Protein AF-A0A3D2CUV8-F1 (afdb_monomer_lite)

pLDDT: mean 94.64, std 5.18, range [53.03, 98.56]

Secondary structure (DSSP, 8-state):
-EEEEPPTT--EEHHHHHHHHHHTTEEE-GGGSEEEESSTTS-SSEEEEEEESSTT----TTTTTT-EESEEEEE--SS-SS-HHHHHHHHHHHHHHHHHHTTPEEEETTS-B--HHHHHHHHHHHHHHHHHHHHHT--

Sequence (139 aa):
ILSVGMPAHQQMSGGTLLPSLLTLGMKYGEMNIFHRHQDNAGNGAVTFSLANMLNPGSFDLDTMETFVTPGVSLFMALPNASDPFTAFEQMLSAAKQLAAEFNGQLVDDKRNIMTKQTEQHYVSKIREFDRQYRLASIE

Radius of gyration: 15.36 Å; chains: 1; bounding box: 41×31×37 Å

Structure (mmCIF, N/CA/C/O backbone):
data_AF-A0A3D2CUV8-F1
#
_entry.id   AF-A0A3D2CUV8-F1
#
loop_
_atom_site.group_PDB
_atom_site.id
_atom_site.type_symbol
_atom_site.label_atom_id
_atom_site.label_alt_id
_atom_site.label_comp_id
_atom_site.label_asym_id
_atom_site.label_entity_id
_atom_site.label_seq_id
_atom_site.pdbx_PDB_ins_code
_atom_site.Cartn_x
_atom_site.Cartn_y
_atom_site.Cartn_z
_atom_site.occupancy
_atom_site.B_iso_or_equiv
_atom_site.auth_seq_id
_atom_site.auth_comp_id
_atom_site.auth_asym_id
_atom_site.auth_atom_id
_atom_site.pdbx_PDB_model_num
ATOM 1 N N . ILE A 1 1 ? -3.273 7.302 2.050 1.00 94.62 1 ILE A N 1
ATOM 2 C CA . ILE A 1 1 ? -2.709 6.459 0.972 1.00 94.62 1 ILE A CA 1
ATOM 3 C C . ILE A 1 1 ? -1.207 6.669 1.007 1.00 94.62 1 ILE A C 1
ATOM 5 O O . ILE A 1 1 ? -0.788 7.805 1.178 1.00 94.62 1 ILE A O 1
ATOM 9 N N . LEU A 1 2 ? -0.423 5.607 0.895 1.00 97.88 2 LEU A N 1
ATOM 10 C CA . LEU A 1 2 ? 1.030 5.650 0.751 1.00 97.88 2 LEU A CA 1
ATOM 11 C C . LEU A 1 2 ? 1.389 5.052 -0.608 1.00 97.88 2 LEU A C 1
ATOM 13 O O . LEU A 1 2 ? 0.654 4.207 -1.109 1.00 97.88 2 LEU A O 1
ATOM 17 N N . SER A 1 3 ? 2.491 5.467 -1.222 1.00 97.94 3 SER A N 1
ATOM 18 C CA . SER A 1 3 ? 2.972 4.840 -2.459 1.00 97.94 3 SER A CA 1
ATOM 19 C C . SER A 1 3 ? 4.465 4.574 -2.400 1.00 97.94 3 SER A C 1
ATOM 21 O O . SER A 1 3 ? 5.219 5.375 -1.854 1.00 97.94 3 SER A O 1
ATOM 23 N N . VAL A 1 4 ? 4.885 3.458 -2.985 1.00 98.31 4 VAL A N 1
ATOM 24 C CA . VAL A 1 4 ? 6.291 3.124 -3.210 1.00 98.31 4 VAL A CA 1
ATOM 25 C C . VAL A 1 4 ? 6.542 3.268 -4.702 1.00 98.31 4 VAL A C 1
ATOM 27 O O . VAL A 1 4 ? 6.096 2.433 -5.487 1.00 98.31 4 VAL A O 1
ATOM 30 N N . GLY A 1 5 ? 7.201 4.360 -5.084 1.00 97.06 5 GLY A N 1
ATOM 31 C CA . GLY A 1 5 ? 7.531 4.666 -6.473 1.00 97.06 5 GLY A CA 1
ATOM 32 C C . GLY A 1 5 ? 8.977 4.312 -6.798 1.00 97.06 5 GLY A C 1
ATOM 33 O O . GLY A 1 5 ? 9.877 4.549 -5.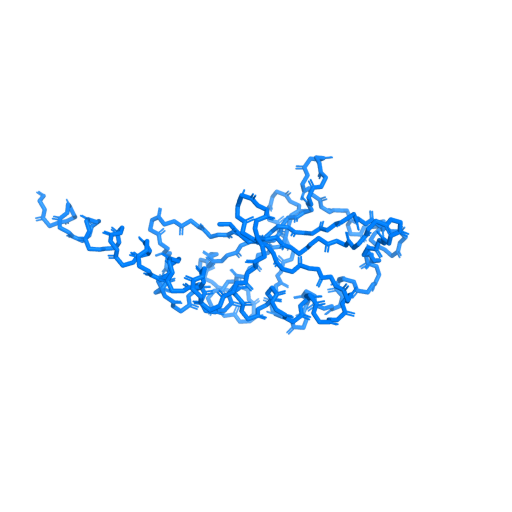994 1.00 97.06 5 GLY A O 1
ATOM 34 N N . MET A 1 6 ? 9.212 3.780 -7.989 1.00 97.12 6 MET A N 1
ATOM 35 C CA . MET A 1 6 ? 10.552 3.511 -8.495 1.00 97.12 6 MET A CA 1
ATOM 36 C C . MET A 1 6 ? 11.207 4.797 -9.020 1.00 97.12 6 MET A C 1
ATOM 38 O O . MET A 1 6 ? 10.511 5.667 -9.559 1.00 97.12 6 MET A O 1
ATOM 42 N N . PRO A 1 7 ? 12.540 4.937 -8.903 1.00 93.31 7 PRO A N 1
ATOM 43 C CA . PRO A 1 7 ? 13.278 5.998 -9.578 1.00 93.31 7 PRO A CA 1
ATOM 44 C C . PRO A 1 7 ? 13.044 5.996 -11.095 1.00 93.3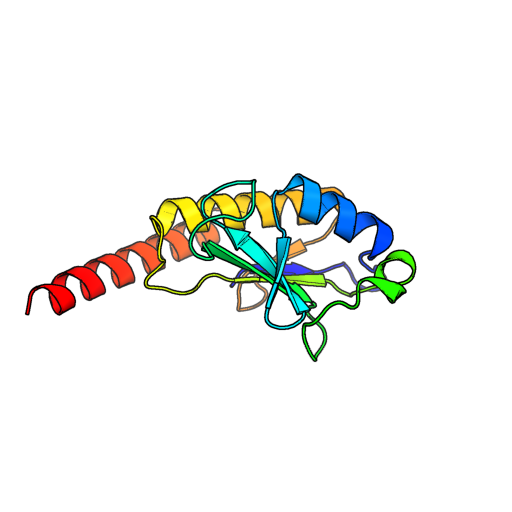1 7 PRO A C 1
ATOM 46 O O . PRO A 1 7 ? 12.674 4.981 -11.689 1.00 93.3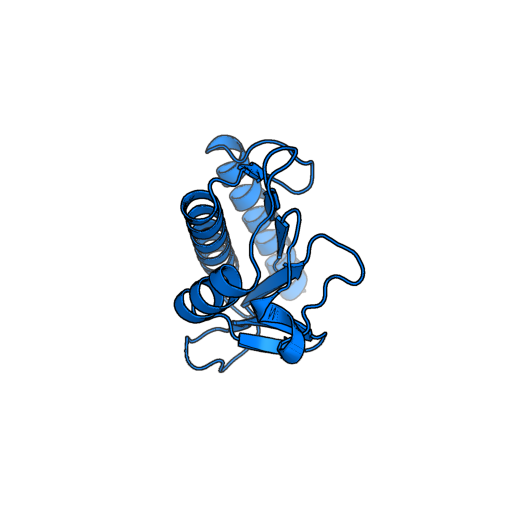1 7 PRO A O 1
ATOM 49 N N . ALA A 1 8 ? 13.315 7.131 -11.745 1.00 89.38 8 ALA A N 1
ATOM 50 C CA . ALA A 1 8 ? 13.234 7.225 -13.199 1.00 89.38 8 ALA A CA 1
ATOM 51 C C . ALA A 1 8 ? 14.086 6.131 -13.867 1.00 89.38 8 ALA A C 1
ATOM 53 O O . ALA A 1 8 ? 15.221 5.885 -13.462 1.00 89.38 8 ALA A O 1
ATOM 54 N N . HIS A 1 9 ? 13.528 5.495 -14.900 1.00 88.25 9 HIS A N 1
ATOM 55 C CA . HIS A 1 9 ? 14.146 4.387 -15.642 1.00 88.25 9 HIS A CA 1
ATOM 56 C C . HIS A 1 9 ? 14.358 3.086 -14.847 1.00 88.25 9 HIS A C 1
ATOM 58 O O . HIS A 1 9 ? 14.982 2.164 -15.367 1.00 88.25 9 HIS A O 1
ATOM 64 N N . GLN A 1 10 ? 13.817 2.977 -13.630 1.00 94.31 10 GLN A N 1
ATOM 65 C CA . GLN A 1 10 ? 13.740 1.720 -12.887 1.00 94.31 10 GLN A CA 1
ATOM 66 C C . GLN A 1 10 ? 12.298 1.225 -12.806 1.00 94.31 10 GLN A C 1
ATOM 68 O O . GLN A 1 10 ? 11.343 1.999 -12.899 1.00 94.31 10 GLN A O 1
ATOM 73 N N . GLN A 1 11 ? 12.145 -0.085 -12.642 1.00 95.81 11 GLN A N 1
ATOM 74 C CA . GLN A 1 11 ? 10.847 -0.734 -12.522 1.00 95.81 11 GLN A CA 1
ATOM 75 C C . GLN A 1 11 ? 10.889 -1.812 -11.444 1.00 95.81 11 GLN A C 1
ATOM 77 O O . GLN A 1 11 ? 11.911 -2.456 -11.215 1.00 95.81 11 GLN A O 1
ATOM 82 N N . MET A 1 12 ? 9.751 -1.992 -10.790 1.00 97.31 12 MET A N 1
ATOM 83 C CA . MET A 1 12 ? 9.506 -3.036 -9.812 1.00 97.31 12 MET A CA 1
ATOM 84 C C . MET A 1 12 ? 9.103 -4.301 -10.568 1.00 97.31 12 MET A C 1
ATOM 86 O O . MET A 1 12 ? 8.083 -4.301 -11.258 1.00 97.31 12 MET A O 1
ATOM 90 N N . SER A 1 13 ? 9.917 -5.354 -10.461 1.00 97.44 13 SER A N 1
ATOM 91 C CA . SER A 1 13 ? 9.625 -6.661 -11.058 1.00 97.44 13 SER A CA 1
ATOM 92 C C . SER A 1 13 ? 8.498 -7.354 -10.298 1.00 97.44 13 SER A C 1
ATOM 94 O O . SER A 1 13 ? 8.595 -7.543 -9.083 1.00 97.44 13 SER A O 1
ATOM 96 N N . GLY A 1 14 ? 7.453 -7.769 -11.011 1.00 96.75 14 GLY A N 1
ATOM 97 C CA . GLY A 1 14 ? 6.331 -8.535 -10.474 1.00 96.75 14 GLY A CA 1
ATOM 98 C C . GLY A 1 14 ? 6.764 -9.886 -9.900 1.00 96.75 14 GLY A C 1
ATOM 99 O O . GLY A 1 14 ? 6.295 -10.270 -8.828 1.00 96.75 14 GLY A O 1
ATOM 100 N N . GLY A 1 15 ? 7.731 -10.552 -10.541 1.00 96.31 15 GLY A N 1
ATOM 101 C CA . GLY A 1 15 ? 8.290 -11.822 -10.073 1.00 96.31 15 GLY A CA 1
ATOM 102 C C . GLY A 1 15 ? 8.998 -11.719 -8.718 1.00 96.31 15 GLY A C 1
ATOM 103 O O . GLY A 1 15 ? 8.996 -12.678 -7.952 1.00 96.31 15 GLY A O 1
ATOM 104 N N . THR A 1 16 ? 9.550 -10.548 -8.383 1.00 96.62 16 THR A N 1
ATOM 105 C CA . THR A 1 16 ? 10.087 -10.270 -7.040 1.00 96.62 16 THR A CA 1
ATOM 106 C C . THR A 1 16 ? 8.994 -9.758 -6.105 1.00 96.62 16 THR A C 1
ATOM 108 O O . THR A 1 16 ? 8.932 -10.184 -4.959 1.00 96.62 16 THR A O 1
ATOM 111 N N . LEU A 1 17 ? 8.095 -8.900 -6.599 1.00 97.75 17 LEU A N 1
ATOM 112 C CA . LEU A 1 17 ? 7.036 -8.274 -5.806 1.00 97.75 17 LEU A CA 1
ATOM 113 C C . LEU A 1 17 ? 6.081 -9.303 -5.201 1.00 97.75 17 LEU A C 1
ATOM 115 O O . LEU A 1 17 ? 5.748 -9.199 -4.025 1.00 97.75 17 LEU A O 1
ATOM 119 N N . LEU A 1 18 ? 5.643 -10.299 -5.975 1.00 97.25 18 LEU A N 1
ATOM 120 C CA . LEU A 1 18 ? 4.681 -11.294 -5.502 1.00 97.25 18 LEU A CA 1
ATOM 121 C C . LEU A 1 18 ? 5.176 -12.033 -4.237 1.00 97.25 18 LEU A C 1
ATOM 123 O O . LEU A 1 18 ? 4.459 -12.001 -3.233 1.00 97.25 18 LEU A O 1
ATOM 127 N N . PRO A 1 19 ? 6.383 -12.633 -4.209 1.00 96.75 19 PRO A N 1
ATOM 128 C CA . PRO A 1 19 ? 6.957 -13.197 -2.985 1.00 96.75 19 PRO A CA 1
ATOM 129 C C . PRO A 1 19 ? 7.028 -12.220 -1.802 1.00 96.75 19 PRO A C 1
ATOM 131 O O . PRO A 1 19 ? 6.713 -12.614 -0.672 1.00 96.75 19 PRO A O 1
ATOM 134 N N . SER A 1 20 ? 7.396 -10.954 -2.032 1.00 97.25 20 SER A N 1
ATOM 135 C CA . SER A 1 20 ? 7.456 -9.929 -0.979 1.00 97.25 20 SER A CA 1
ATOM 136 C C . SER A 1 20 ? 6.073 -9.681 -0.372 1.00 97.25 20 SER A C 1
ATOM 138 O O . SER A 1 20 ? 5.918 -9.674 0.850 1.00 97.25 20 SER A O 1
ATOM 140 N N . LEU A 1 21 ? 5.038 -9.558 -1.212 1.00 97.19 21 LEU A N 1
ATOM 141 C CA . LEU A 1 21 ? 3.651 -9.366 -0.773 1.00 97.19 21 LEU A CA 1
ATOM 142 C C . LEU A 1 21 ? 3.125 -10.562 0.027 1.00 97.19 21 LEU A C 1
ATOM 144 O O . LEU A 1 21 ? 2.472 -10.378 1.057 1.00 97.19 21 LEU A O 1
ATOM 148 N N . LEU A 1 22 ? 3.448 -11.785 -0.398 1.00 95.62 22 LEU A N 1
ATOM 149 C CA . LEU A 1 22 ? 3.077 -12.998 0.332 1.00 95.62 22 LEU A CA 1
ATOM 150 C C . LEU A 1 22 ? 3.787 -13.088 1.692 1.00 95.62 22 LEU A C 1
ATOM 152 O O . LEU A 1 22 ? 3.158 -13.451 2.687 1.00 95.62 22 LEU A O 1
ATOM 156 N N . THR A 1 23 ? 5.064 -12.700 1.758 1.00 95.25 23 THR A N 1
ATOM 157 C CA . THR A 1 23 ? 5.851 -12.649 3.007 1.00 95.25 23 THR A CA 1
ATOM 158 C C . THR A 1 23 ? 5.301 -11.607 3.982 1.00 95.25 23 THR A C 1
ATOM 160 O O . THR A 1 23 ? 5.265 -11.837 5.190 1.00 95.25 23 THR A O 1
ATOM 163 N N . LEU A 1 24 ? 4.787 -10.493 3.457 1.00 95.38 24 LEU A N 1
ATOM 164 C CA . LEU A 1 24 ? 4.066 -9.464 4.211 1.00 95.38 24 LEU A CA 1
ATOM 165 C C . LEU A 1 24 ? 2.664 -9.909 4.675 1.00 95.38 24 LEU A C 1
ATOM 167 O O . LEU A 1 24 ? 1.944 -9.138 5.312 1.00 95.38 24 LEU A O 1
ATOM 171 N N . GLY A 1 25 ? 2.254 -11.144 4.365 1.00 95.69 25 GLY A N 1
ATOM 172 C CA . GLY A 1 25 ? 0.954 -11.691 4.746 1.00 95.69 25 GLY A CA 1
ATOM 173 C C . GLY A 1 25 ? -0.213 -11.095 3.959 1.00 95.69 25 GLY A C 1
ATOM 174 O O . GLY A 1 25 ? -1.349 -11.138 4.441 1.00 95.69 25 GLY A O 1
ATOM 175 N N . MET A 1 26 ? 0.052 -10.517 2.782 1.00 97.38 26 MET A N 1
ATOM 176 C CA . MET A 1 26 ? -0.989 -10.040 1.878 1.00 97.38 26 MET A CA 1
ATOM 177 C C . MET A 1 26 ? -1.523 -11.185 1.014 1.00 97.38 26 MET A C 1
ATOM 179 O O . MET A 1 26 ? -0.793 -12.102 0.636 1.00 97.38 26 MET A O 1
ATOM 183 N N . LYS A 1 27 ? -2.814 -11.133 0.697 1.00 96.94 27 LYS A N 1
ATOM 184 C CA . LYS A 1 27 ? -3.531 -12.126 -0.102 1.00 96.94 27 LYS A CA 1
ATOM 185 C C . LYS A 1 27 ? -4.102 -11.467 -1.342 1.00 96.94 27 LYS A C 1
ATOM 187 O O . LYS A 1 27 ? -4.705 -10.404 -1.246 1.00 96.94 27 LYS A O 1
ATOM 192 N N . TYR A 1 28 ? -3.903 -12.094 -2.493 1.00 97.19 28 TYR A N 1
ATOM 193 C CA . TYR A 1 28 ? -4.586 -11.687 -3.713 1.00 97.19 28 TYR A CA 1
ATOM 194 C C . TYR A 1 28 ? -6.081 -11.997 -3.593 1.00 97.19 28 TYR A C 1
ATOM 196 O O . TYR A 1 28 ? -6.438 -13.065 -3.091 1.00 97.19 28 TYR A O 1
ATOM 204 N N . GLY A 1 29 ? -6.944 -11.082 -4.026 1.00 95.31 29 GLY A N 1
ATOM 205 C CA . GLY A 1 29 ? -8.382 -11.250 -3.858 1.00 95.31 29 GLY A CA 1
ATOM 206 C C . GLY A 1 29 ? -9.220 -10.291 -4.690 1.00 95.31 29 GLY A C 1
ATOM 207 O O . GLY A 1 29 ? -9.018 -10.146 -5.896 1.00 95.31 29 GLY A O 1
ATOM 208 N N . GLU A 1 30 ? -10.216 -9.695 -4.037 1.00 94.94 30 GLU A N 1
ATOM 209 C CA . GLU A 1 30 ? -11.214 -8.836 -4.669 1.00 94.94 30 GLU A CA 1
ATOM 210 C C . GLU A 1 30 ? -10.564 -7.724 -5.508 1.00 94.94 30 GLU A C 1
ATOM 212 O O . GLU A 1 30 ? -9.489 -7.221 -5.198 1.00 94.94 30 GLU A O 1
ATOM 217 N N . MET A 1 31 ? -11.206 -7.345 -6.616 1.00 96.06 31 MET A N 1
ATOM 218 C CA . MET A 1 31 ? -10.687 -6.344 -7.560 1.00 96.06 31 MET A CA 1
ATOM 219 C C . MET A 1 31 ? -9.320 -6.682 -8.181 1.00 96.06 31 MET A C 1
ATOM 221 O O . MET A 1 31 ? -8.704 -5.808 -8.792 1.00 96.06 31 MET A O 1
ATOM 225 N N . ASN A 1 32 ? -8.858 -7.934 -8.072 1.00 97.69 32 ASN A N 1
ATOM 226 C CA . ASN A 1 32 ? -7.574 -8.386 -8.604 1.00 97.69 32 ASN A CA 1
ATOM 227 C C . ASN A 1 32 ? -6.383 -7.617 -7.999 1.00 97.69 32 ASN A C 1
ATOM 229 O O . ASN A 1 32 ? -5.416 -7.293 -8.694 1.00 97.69 32 ASN A O 1
ATOM 233 N N . ILE A 1 33 ? -6.462 -7.289 -6.707 1.00 98.25 33 ILE A N 1
ATOM 234 C CA . ILE A 1 33 ? -5.398 -6.623 -5.944 1.00 98.25 33 ILE A CA 1
ATOM 235 C C . ILE A 1 33 ? -5.028 -7.426 -4.693 1.00 98.25 33 ILE A C 1
ATOM 237 O O . ILE A 1 33 ? -5.573 -8.501 -4.439 1.00 98.25 33 ILE A O 1
ATOM 241 N N . PHE A 1 34 ? -4.063 -6.926 -3.918 1.00 98.31 34 PHE A N 1
ATOM 242 C CA . PHE A 1 34 ? -3.615 -7.576 -2.691 1.00 98.31 34 PHE A CA 1
ATOM 243 C C . PHE A 1 34 ? -4.231 -6.923 -1.458 1.00 98.31 34 PHE A C 1
ATOM 245 O O . PHE A 1 34 ? -4.288 -5.700 -1.347 1.00 98.31 34 PHE A O 1
ATOM 252 N N . HIS A 1 35 ? -4.609 -7.738 -0.481 1.00 98.00 35 HIS A N 1
ATOM 253 C CA . HIS A 1 35 ? -5.234 -7.310 0.762 1.00 98.00 35 HIS A CA 1
ATOM 254 C C . HIS A 1 35 ? -4.503 -7.882 1.965 1.00 98.00 35 HIS A C 1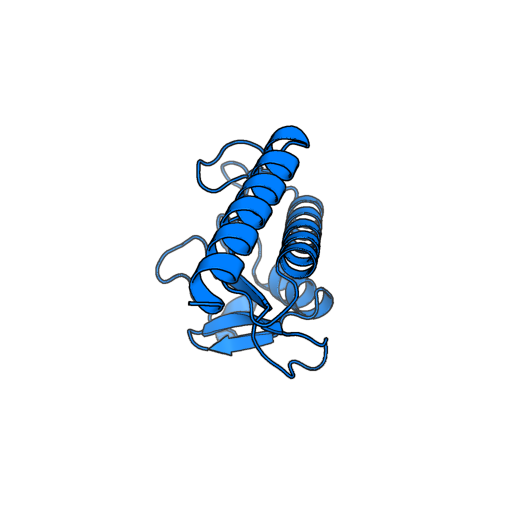
ATOM 256 O O . HIS A 1 35 ? -4.132 -9.055 2.001 1.00 98.00 35 HIS A O 1
ATOM 262 N N . ARG A 1 36 ? -4.330 -7.057 2.990 1.00 97.12 36 ARG A N 1
ATOM 263 C CA . ARG A 1 36 ? -3.991 -7.512 4.328 1.00 97.12 36 ARG A CA 1
ATOM 264 C C . ARG A 1 36 ? -5.288 -7.691 5.109 1.00 97.12 36 ARG A C 1
ATOM 266 O O . ARG A 1 36 ? -6.132 -6.799 5.115 1.00 97.12 36 ARG A O 1
ATOM 273 N N . HIS A 1 37 ? -5.430 -8.835 5.763 1.00 96.06 37 HIS A N 1
ATOM 274 C CA . HIS A 1 37 ? -6.548 -9.133 6.655 1.00 96.06 37 HIS A CA 1
ATOM 275 C C . HIS A 1 37 ? -6.097 -9.072 8.118 1.00 96.06 37 HIS A C 1
ATOM 277 O O . HIS A 1 37 ? -4.909 -8.899 8.405 1.00 96.06 37 HIS A O 1
ATOM 283 N N . GLN A 1 38 ? -7.046 -9.206 9.045 1.00 92.50 38 GLN A N 1
ATOM 284 C CA . GLN A 1 38 ? -6.787 -9.172 10.489 1.00 92.50 38 GLN A CA 1
ATOM 285 C C . GLN A 1 38 ? -5.773 -10.235 10.943 1.00 92.50 38 GLN A C 1
ATOM 287 O O . GLN A 1 38 ? -5.007 -9.983 11.872 1.00 92.50 38 GLN A O 1
ATOM 292 N N . ASP A 1 39 ? -5.720 -11.387 10.271 1.00 88.00 39 ASP A N 1
ATOM 293 C CA . ASP A 1 39 ? -4.687 -12.400 10.482 1.00 88.00 39 ASP A CA 1
ATOM 294 C C . ASP A 1 39 ? -3.878 -12.708 9.206 1.00 88.00 39 ASP A C 1
ATOM 296 O O . ASP A 1 39 ? -4.178 -12.237 8.107 1.00 88.00 39 ASP A O 1
ATOM 300 N N . ASN A 1 40 ? -2.798 -13.483 9.347 1.00 83.25 40 ASN A N 1
ATOM 301 C CA . ASN A 1 40 ? -1.929 -13.879 8.225 1.00 83.25 40 ASN A CA 1
ATOM 302 C C . ASN A 1 40 ? -2.532 -14.989 7.349 1.00 83.25 40 ASN A C 1
ATOM 304 O O . ASN A 1 40 ? -2.072 -15.211 6.225 1.00 83.25 40 ASN A O 1
ATOM 308 N N . ALA A 1 41 ? -3.532 -15.706 7.862 1.00 86.94 41 ALA A N 1
ATOM 309 C CA . ALA A 1 41 ? -4.231 -16.743 7.117 1.00 86.94 41 ALA A CA 1
ATOM 310 C C . ALA A 1 41 ? -5.196 -16.140 6.080 1.00 86.94 41 ALA A C 1
ATOM 312 O O . ALA A 1 41 ? -5.555 -16.827 5.129 1.00 86.94 41 ALA A O 1
ATOM 313 N N . GLY A 1 42 ? -5.511 -14.845 6.191 1.00 88.06 42 GLY A N 1
ATOM 314 C CA . GLY A 1 42 ? -6.444 -14.149 5.306 1.00 88.06 42 GLY A CA 1
ATOM 315 C C . GLY A 1 42 ? -7.862 -14.095 5.869 1.00 88.06 42 GLY A C 1
ATOM 316 O O . GLY A 1 42 ? -8.794 -13.824 5.120 1.00 88.06 42 GLY A O 1
ATOM 317 N N . ASN A 1 43 ? -8.045 -14.367 7.164 1.00 88.69 43 ASN A N 1
ATOM 318 C CA . ASN A 1 43 ? -9.356 -14.317 7.795 1.00 88.69 43 ASN A CA 1
ATOM 319 C C . ASN A 1 43 ? -9.639 -12.943 8.399 1.00 88.69 43 ASN A C 1
ATOM 321 O O . ASN A 1 43 ? -8.743 -12.188 8.791 1.00 88.69 43 ASN A O 1
ATOM 325 N N . GLY A 1 44 ? -10.932 -12.664 8.532 1.00 91.62 44 GLY A N 1
ATOM 326 C CA . GLY A 1 44 ? -11.425 -11.396 9.042 1.00 91.62 44 GLY A CA 1
ATOM 327 C C . GLY A 1 44 ? -11.454 -10.313 7.970 1.00 91.62 44 GLY A C 1
ATOM 328 O O . GLY A 1 44 ? -11.178 -10.542 6.790 1.00 91.62 44 GLY A O 1
ATOM 329 N N . ALA A 1 45 ? -11.834 -9.115 8.392 1.00 94.31 45 ALA A N 1
ATOM 330 C CA . ALA A 1 45 ? -11.984 -7.984 7.491 1.00 94.31 45 ALA A CA 1
ATOM 331 C C . ALA A 1 45 ? -10.632 -7.491 6.945 1.00 94.31 45 ALA A C 1
ATOM 333 O O . ALA A 1 45 ? -9.584 -7.654 7.577 1.00 94.31 45 ALA A O 1
ATOM 334 N N . VAL A 1 46 ? -10.675 -6.851 5.776 1.00 96.12 46 VAL A N 1
ATOM 335 C CA . VAL A 1 46 ? -9.510 -6.193 5.173 1.00 96.12 46 VAL A CA 1
ATOM 336 C C . VAL A 1 46 ? -9.088 -5.004 6.040 1.00 96.12 46 VAL A C 1
ATOM 338 O O . VAL A 1 46 ? -9.899 -4.132 6.354 1.00 96.12 46 VAL A O 1
ATOM 341 N N . THR A 1 47 ? -7.810 -4.956 6.410 1.00 96.50 47 THR A N 1
ATOM 342 C CA . THR A 1 47 ? -7.213 -3.857 7.178 1.00 96.50 47 THR A CA 1
ATOM 343 C C . THR A 1 47 ? -6.631 -2.797 6.245 1.00 96.50 47 THR A C 1
ATOM 345 O O . THR A 1 47 ? -6.936 -1.613 6.385 1.00 96.50 47 THR A O 1
ATOM 348 N N . PHE A 1 48 ? -5.859 -3.206 5.240 1.00 97.88 48 PHE A N 1
ATOM 349 C CA . PHE A 1 48 ? -5.377 -2.348 4.157 1.00 97.88 48 PHE A CA 1
ATOM 350 C C . PHE A 1 48 ? -5.192 -3.153 2.869 1.00 97.88 48 PHE A C 1
ATOM 352 O O . PHE A 1 48 ? -5.137 -4.380 2.885 1.00 97.88 48 PHE A O 1
ATOM 359 N N . SER A 1 49 ? -5.098 -2.460 1.742 1.00 98.44 49 SER A N 1
ATOM 360 C CA . SER A 1 49 ? -4.924 -3.049 0.414 1.00 98.44 49 SER A CA 1
ATOM 361 C C . SER A 1 49 ? -3.728 -2.435 -0.304 1.00 98.44 49 SER A C 1
ATOM 363 O O . SER A 1 49 ? -3.291 -1.333 0.031 1.00 98.44 49 SER A O 1
ATOM 365 N N . LEU A 1 50 ? -3.206 -3.158 -1.289 1.00 98.56 50 LEU A N 1
ATOM 366 C CA . LEU A 1 50 ? -2.137 -2.739 -2.180 1.00 98.56 50 LEU A CA 1
ATOM 367 C C . LEU A 1 50 ? -2.567 -2.970 -3.624 1.00 98.56 50 LEU A C 1
ATOM 369 O O . LEU A 1 50 ? -2.915 -4.086 -4.005 1.00 98.56 50 LEU A O 1
ATOM 373 N N . ALA A 1 51 ? -2.485 -1.909 -4.417 1.00 98.38 51 ALA A N 1
ATOM 374 C CA . ALA A 1 51 ? -2.792 -1.898 -5.839 1.00 98.38 51 ALA A CA 1
ATOM 375 C C . ALA A 1 51 ? -1.573 -1.453 -6.655 1.00 98.38 51 ALA A C 1
ATOM 377 O O . ALA A 1 51 ? -0.661 -0.787 -6.153 1.00 98.38 51 ALA A O 1
ATOM 378 N N . ASN A 1 52 ? -1.576 -1.801 -7.935 1.00 97.62 52 ASN A N 1
ATOM 379 C CA . ASN A 1 52 ? -0.642 -1.263 -8.911 1.00 97.62 52 ASN A CA 1
ATOM 380 C C . ASN A 1 52 ? -0.878 0.252 -9.080 1.00 97.62 52 ASN A C 1
ATOM 382 O O . ASN A 1 52 ? -2.019 0.709 -9.086 1.00 97.62 52 ASN A O 1
ATOM 386 N N . MET A 1 53 ? 0.185 1.046 -9.240 1.00 94.88 53 MET A N 1
ATOM 387 C CA . MET A 1 53 ? 0.048 2.483 -9.526 1.00 94.88 53 MET A CA 1
ATOM 388 C C . MET A 1 53 ? -0.480 2.775 -10.937 1.00 94.88 53 MET A C 1
ATOM 390 O O . MET A 1 53 ? -0.982 3.872 -11.187 1.00 94.88 53 MET A O 1
ATOM 394 N N . LEU A 1 54 ? -0.330 1.836 -11.875 1.00 93.19 54 LEU A N 1
ATOM 395 C CA . LEU A 1 54 ? -0.867 1.976 -13.227 1.00 93.19 54 LEU A CA 1
ATOM 396 C C . LEU A 1 54 ? -2.333 1.559 -13.275 1.00 93.19 54 LEU A C 1
ATOM 398 O O . LEU A 1 54 ? -2.698 0.516 -12.740 1.00 93.19 54 LEU A O 1
ATOM 402 N N . ASN A 1 55 ? -3.150 2.328 -13.996 1.00 88.69 55 ASN A N 1
ATOM 403 C CA . ASN A 1 55 ? -4.527 1.943 -14.294 1.00 88.69 55 ASN A CA 1
ATOM 404 C C . ASN A 1 55 ? -4.543 0.621 -15.089 1.00 88.69 55 ASN A C 1
ATOM 406 O O . ASN A 1 55 ? -3.762 0.489 -16.033 1.00 88.69 55 ASN A O 1
ATOM 410 N N . PRO A 1 56 ? -5.418 -0.341 -14.745 1.00 92.50 56 PRO A N 1
ATOM 411 C CA . PRO A 1 56 ? -6.585 -0.205 -13.860 1.00 92.50 56 PRO A CA 1
ATOM 412 C C . PRO A 1 56 ? -6.323 -0.432 -12.355 1.00 92.50 56 PRO A C 1
ATOM 414 O O . PRO A 1 56 ? -7.267 -0.434 -11.574 1.00 92.50 56 PRO A O 1
ATOM 417 N N . GLY A 1 57 ? -5.074 -0.622 -11.928 1.00 95.00 57 GLY A N 1
ATOM 418 C CA . GLY A 1 57 ? -4.691 -0.845 -10.528 1.00 95.00 57 GLY A CA 1
ATOM 419 C C . GLY A 1 57 ? -4.616 -2.318 -10.118 1.00 95.00 57 GLY A C 1
ATOM 420 O O . GLY A 1 57 ? -4.106 -2.627 -9.043 1.00 95.00 57 GLY A O 1
ATOM 421 N N . SER A 1 58 ? -5.065 -3.227 -10.983 1.00 97.00 58 SER A N 1
ATOM 422 C CA . SER A 1 58 ? -5.028 -4.672 -10.764 1.00 97.00 58 SER A CA 1
ATOM 423 C C . SER A 1 58 ? -3.675 -5.302 -11.098 1.00 97.00 58 SER A C 1
ATOM 425 O O . SER A 1 58 ? -2.858 -4.734 -11.830 1.00 97.00 58 SER A O 1
ATOM 427 N N . PHE A 1 59 ? -3.497 -6.527 -10.614 1.00 97.00 59 PHE A N 1
ATOM 428 C CA . PHE A 1 59 ? -2.459 -7.461 -11.029 1.00 97.00 59 PHE A CA 1
ATOM 429 C C . PHE A 1 59 ? -3.096 -8.681 -11.689 1.00 97.00 59 PHE A C 1
ATOM 431 O O . PHE A 1 59 ? -4.191 -9.107 -11.315 1.00 97.00 59 PHE A O 1
ATOM 438 N N . ASP A 1 60 ? -2.379 -9.255 -12.641 1.00 95.88 60 ASP A N 1
ATOM 439 C CA . ASP A 1 60 ? -2.693 -10.542 -13.242 1.00 95.88 60 ASP A CA 1
ATOM 440 C C . ASP A 1 60 ? -1.629 -11.545 -12.781 1.00 95.88 60 ASP A C 1
ATOM 442 O O . ASP A 1 60 ? -0.437 -11.354 -13.032 1.00 95.88 60 ASP A O 1
ATOM 446 N N . LEU A 1 61 ? -2.053 -12.571 -12.036 1.00 94.56 61 LEU A N 1
ATOM 447 C CA . LEU A 1 61 ? -1.135 -13.549 -11.451 1.00 94.56 61 LEU A CA 1
ATOM 448 C C . LEU A 1 61 ? -0.477 -14.429 -12.515 1.00 94.56 61 LEU A C 1
ATOM 450 O O . LEU A 1 61 ? 0.668 -14.835 -12.319 1.00 94.56 61 LEU A O 1
ATOM 454 N N . ASP A 1 62 ? -1.153 -14.661 -13.641 1.00 95.50 62 ASP A N 1
ATOM 455 C CA . ASP A 1 62 ? -0.637 -15.496 -14.728 1.00 95.50 62 ASP A CA 1
ATOM 456 C C . ASP A 1 62 ? 0.533 -14.817 -15.450 1.00 95.50 62 ASP A C 1
ATOM 458 O O . ASP A 1 62 ? 1.426 -15.482 -15.974 1.00 95.50 62 ASP A O 1
ATOM 462 N N . THR A 1 63 ? 0.568 -13.481 -15.447 1.00 95.19 63 THR A N 1
ATOM 463 C CA . THR A 1 63 ? 1.616 -12.687 -16.106 1.00 95.19 63 THR A CA 1
ATOM 464 C C . THR A 1 63 ? 2.586 -12.015 -15.128 1.00 95.19 63 THR A C 1
ATOM 466 O O . THR A 1 63 ? 3.531 -11.342 -15.553 1.00 95.19 63 THR A O 1
ATOM 469 N N . MET A 1 64 ? 2.419 -12.255 -13.821 1.00 95.12 64 MET A N 1
ATOM 470 C CA . MET A 1 64 ? 3.159 -11.591 -12.742 1.00 95.12 64 MET A CA 1
ATOM 471 C C . MET A 1 64 ? 4.679 -11.771 -12.832 1.00 95.12 64 MET A C 1
ATOM 473 O O . MET A 1 64 ? 5.418 -10.844 -12.514 1.00 95.12 64 MET A O 1
ATOM 477 N N . GLU A 1 65 ? 5.167 -12.924 -13.297 1.00 93.81 65 GLU A N 1
ATOM 478 C CA . GLU A 1 65 ? 6.609 -13.199 -13.410 1.00 93.81 65 GLU A CA 1
ATOM 479 C C . GLU A 1 65 ? 7.321 -12.219 -14.357 1.00 93.81 65 GLU A C 1
ATOM 481 O O . GLU A 1 65 ? 8.425 -11.758 -14.070 1.00 93.81 65 GLU A O 1
ATOM 486 N N . THR A 1 66 ? 6.659 -11.851 -15.456 1.00 94.94 66 THR A N 1
ATOM 487 C CA . THR A 1 66 ? 7.183 -10.914 -16.467 1.00 94.94 66 THR A CA 1
ATOM 488 C C . THR A 1 66 ? 6.672 -9.484 -16.296 1.00 94.94 66 THR A C 1
ATOM 490 O O . THR A 1 66 ? 7.107 -8.575 -17.005 1.00 94.94 66 THR A O 1
ATOM 493 N N . PHE A 1 67 ? 5.736 -9.276 -15.370 1.00 96.31 67 PHE A N 1
ATOM 494 C CA . PHE A 1 67 ? 5.129 -7.983 -15.104 1.00 96.31 67 PHE A CA 1
ATOM 495 C C . PHE A 1 67 ? 6.148 -7.002 -14.519 1.00 96.31 67 PHE A C 1
ATOM 497 O O . PHE A 1 67 ? 7.012 -7.362 -13.720 1.00 96.31 67 PHE A O 1
ATOM 504 N N . VAL A 1 68 ? 6.007 -5.729 -14.876 1.00 96.88 68 VAL A N 1
ATOM 505 C CA . VAL A 1 68 ? 6.811 -4.631 -14.340 1.00 96.88 68 VAL A CA 1
ATOM 506 C C . VAL A 1 68 ? 5.924 -3.425 -14.064 1.00 96.88 68 VAL A C 1
ATOM 508 O O . VAL A 1 68 ? 5.002 -3.130 -14.825 1.00 96.88 68 VAL A O 1
ATOM 511 N N . THR A 1 69 ? 6.208 -2.693 -12.987 1.00 97.06 69 THR A N 1
ATOM 512 C CA . THR A 1 69 ? 5.465 -1.474 -12.636 1.00 97.06 69 THR A CA 1
ATOM 513 C C . THR A 1 69 ? 6.380 -0.340 -12.172 1.00 97.06 69 THR A C 1
ATOM 515 O O . THR A 1 69 ? 7.410 -0.599 -11.548 1.00 97.06 69 THR A O 1
ATOM 518 N N . PRO A 1 70 ? 6.036 0.937 -12.437 1.00 96.75 70 PRO A N 1
ATOM 519 C CA . PRO A 1 70 ? 6.703 2.074 -11.807 1.00 96.75 70 PRO A CA 1
ATOM 520 C C . PRO A 1 70 ? 6.456 2.165 -10.295 1.00 96.75 70 PRO A C 1
ATOM 522 O O . PRO A 1 70 ? 7.098 2.984 -9.643 1.00 96.75 70 PRO A O 1
ATOM 525 N N . GLY A 1 71 ? 5.540 1.376 -9.723 1.00 97.31 71 GLY A N 1
ATOM 526 C CA . GLY A 1 71 ? 5.345 1.322 -8.280 1.00 97.31 71 GLY A CA 1
ATOM 527 C C . GLY A 1 71 ? 3.983 0.792 -7.846 1.00 97.31 71 GLY A C 1
ATOM 528 O O . GLY A 1 71 ? 3.143 0.389 -8.653 1.00 97.31 71 GLY A O 1
ATOM 529 N N . VAL A 1 72 ? 3.757 0.823 -6.537 1.00 98.31 72 VAL A N 1
ATOM 530 C CA . VAL A 1 72 ? 2.534 0.324 -5.896 1.00 98.31 72 VAL A CA 1
ATOM 531 C C . VAL A 1 72 ? 1.974 1.338 -4.906 1.00 98.31 72 VAL A C 1
ATOM 533 O O . VAL A 1 72 ? 2.715 2.119 -4.305 1.00 98.31 72 VAL A O 1
ATOM 536 N N . SER A 1 73 ? 0.658 1.313 -4.717 1.00 98.31 73 SER A N 1
ATOM 537 C CA . SER A 1 73 ? -0.052 2.162 -3.761 1.00 98.31 73 SER A CA 1
ATOM 538 C C . SER A 1 73 ? -0.698 1.317 -2.674 1.00 98.31 73 SER A C 1
ATOM 540 O O . SER A 1 73 ? -1.449 0.391 -2.968 1.00 98.31 73 SER A O 1
ATOM 542 N N . LEU A 1 74 ? -0.436 1.672 -1.416 1.00 98.56 74 LEU A N 1
ATOM 543 C CA . LEU A 1 74 ? -1.037 1.080 -0.229 1.00 98.56 74 LEU A CA 1
ATOM 544 C C . LEU A 1 74 ? -2.091 2.023 0.350 1.00 98.56 74 LEU A C 1
ATOM 546 O O . LEU A 1 74 ? -1.862 3.227 0.515 1.00 98.56 74 LEU A O 1
ATOM 550 N N . PHE A 1 75 ? -3.257 1.489 0.686 1.00 97.56 75 PHE A N 1
ATOM 551 C CA . PHE A 1 75 ? -4.356 2.285 1.215 1.00 97.56 75 PHE A CA 1
ATOM 552 C C . PHE A 1 75 ? -5.222 1.499 2.192 1.00 97.56 75 PHE A C 1
ATOM 554 O O . PHE A 1 75 ? -5.388 0.290 2.087 1.00 97.56 75 PHE A O 1
ATOM 561 N N . MET A 1 76 ? -5.810 2.221 3.138 1.00 96.38 76 MET A N 1
ATOM 562 C CA . MET A 1 76 ? -6.779 1.709 4.100 1.00 96.38 76 MET A CA 1
ATOM 563 C C . MET A 1 76 ? -7.983 2.647 4.129 1.00 96.38 76 MET A C 1
ATOM 565 O O . MET A 1 76 ? -7.828 3.856 3.924 1.00 96.38 76 MET A O 1
ATOM 569 N N . ALA A 1 77 ? -9.162 2.096 4.395 1.00 93.06 77 ALA A N 1
ATOM 570 C CA . ALA A 1 77 ? -10.369 2.873 4.635 1.00 93.06 77 ALA A CA 1
ATOM 571 C C . ALA A 1 77 ? -10.538 3.160 6.134 1.00 93.06 77 ALA A C 1
ATOM 573 O O . ALA A 1 77 ? -10.078 2.390 6.985 1.00 93.06 77 ALA A O 1
ATOM 574 N N . LEU A 1 78 ? -11.202 4.278 6.431 1.00 92.75 78 LEU A N 1
ATOM 575 C CA . LEU A 1 78 ? -11.701 4.628 7.755 1.00 92.75 78 LEU A CA 1
ATOM 576 C C . LEU A 1 78 ? -13.238 4.786 7.675 1.00 92.75 78 LEU A C 1
ATOM 578 O O . LEU A 1 78 ? -13.705 5.384 6.703 1.00 92.75 78 LEU A O 1
ATOM 582 N N . PRO A 1 79 ? -14.020 4.279 8.650 1.00 91.94 79 PRO A N 1
ATOM 583 C CA . PRO A 1 79 ? -13.569 3.503 9.805 1.00 91.94 79 PRO A CA 1
ATOM 584 C C . PRO A 1 79 ? -12.955 2.170 9.366 1.00 91.94 79 PRO A C 1
ATOM 586 O O . PRO A 1 79 ? -13.372 1.565 8.380 1.00 91.94 79 PRO A O 1
ATOM 589 N N . ASN A 1 80 ? -11.910 1.745 10.070 1.00 92.00 80 ASN A N 1
ATOM 590 C CA . ASN A 1 80 ? -11.282 0.464 9.799 1.00 92.00 80 ASN A CA 1
ATOM 591 C C . ASN A 1 80 ? -11.979 -0.618 10.626 1.00 92.00 80 ASN A C 1
ATOM 593 O O . ASN A 1 80 ? -12.393 -0.368 11.754 1.00 92.00 80 ASN A O 1
ATOM 597 N N . ALA A 1 81 ? -12.096 -1.826 10.079 1.00 84.75 81 ALA A N 1
ATOM 598 C CA . ALA A 1 81 ? -12.667 -2.952 10.816 1.00 84.75 81 ALA A CA 1
ATOM 599 C C . ALA A 1 81 ? -11.750 -3.451 11.953 1.00 84.75 81 ALA A C 1
ATOM 601 O O . ALA A 1 81 ? -12.176 -4.230 12.803 1.00 84.75 81 ALA A O 1
ATOM 602 N N . SER A 1 82 ? -10.483 -3.033 11.951 1.00 85.69 82 SER A N 1
ATOM 603 C CA . SER A 1 82 ? -9.522 -3.222 13.039 1.00 85.69 82 SER A CA 1
ATOM 604 C C . SER A 1 82 ? -9.167 -1.880 13.689 1.00 85.69 82 SER A C 1
ATOM 606 O O . SER A 1 82 ? -9.660 -0.835 13.266 1.00 85.69 82 SER A O 1
ATOM 608 N N . ASP A 1 83 ? -8.299 -1.886 14.704 1.00 92.19 83 ASP A N 1
ATOM 609 C CA . ASP A 1 83 ? -7.752 -0.641 15.248 1.00 92.19 83 ASP A CA 1
ATOM 610 C C . ASP A 1 83 ? -7.020 0.150 14.138 1.00 92.19 83 ASP A C 1
ATOM 612 O O . ASP A 1 83 ? -6.042 -0.348 13.565 1.00 92.19 83 ASP A O 1
ATOM 616 N N . PRO A 1 84 ? -7.470 1.373 13.798 1.00 94.88 84 PRO A N 1
ATOM 617 C CA . PRO A 1 84 ? -6.951 2.101 12.645 1.00 94.88 84 PRO A CA 1
ATOM 618 C C . PRO A 1 84 ? -5.493 2.543 12.826 1.00 94.88 84 PRO A C 1
ATOM 620 O O . PRO A 1 84 ? -4.789 2.725 11.832 1.00 94.88 84 PRO A O 1
ATOM 623 N N . PHE A 1 85 ? -5.014 2.688 14.066 1.00 95.94 85 PHE A N 1
ATOM 624 C CA . PHE A 1 85 ? -3.605 2.979 14.335 1.00 95.94 85 PHE A CA 1
ATOM 625 C C . PHE A 1 85 ? -2.729 1.767 14.023 1.00 95.94 85 PHE A C 1
ATOM 627 O O . PHE A 1 85 ? -1.773 1.890 13.262 1.00 95.94 85 PHE A O 1
ATOM 634 N N . THR A 1 86 ? -3.112 0.590 14.515 1.00 95.00 86 THR A N 1
ATOM 635 C CA . THR A 1 86 ? -2.433 -0.679 14.229 1.00 95.00 86 THR A CA 1
ATOM 636 C C . THR A 1 86 ? -2.427 -0.979 12.728 1.00 95.00 86 THR A C 1
ATOM 638 O O . THR A 1 86 ? -1.385 -1.323 12.169 1.00 95.00 86 THR A O 1
ATOM 641 N N . ALA A 1 87 ? -3.561 -0.797 12.040 1.00 96.19 87 ALA A N 1
ATOM 642 C CA . ALA A 1 87 ? -3.645 -0.982 10.590 1.00 96.19 87 ALA A CA 1
ATOM 643 C C . ALA A 1 87 ? -2.708 -0.027 9.831 1.00 96.19 87 ALA A C 1
ATOM 645 O O . ALA A 1 87 ? -2.028 -0.441 8.889 1.00 96.19 87 ALA A O 1
ATOM 646 N N . PHE A 1 88 ? -2.622 1.237 10.260 1.00 97.56 88 PHE A N 1
ATOM 647 C CA . PHE A 1 88 ? -1.704 2.206 9.667 1.00 97.56 88 PHE A CA 1
ATOM 648 C C . PHE A 1 88 ? -0.235 1.862 9.926 1.00 97.56 88 PHE A C 1
ATOM 650 O O . PHE A 1 88 ? 0.572 1.950 9.003 1.00 97.56 88 PHE A O 1
ATOM 657 N N . GLU A 1 89 ? 0.124 1.446 11.141 1.00 96.62 89 GLU A N 1
ATOM 658 C CA . GLU A 1 89 ? 1.490 1.027 11.476 1.00 96.62 89 GLU A CA 1
ATOM 659 C C . GLU A 1 89 ? 1.935 -0.173 10.634 1.00 96.62 89 GLU A C 1
ATOM 661 O O . GLU A 1 89 ? 3.033 -0.158 10.071 1.00 96.62 89 GLU A O 1
ATOM 666 N N . GLN A 1 90 ? 1.065 -1.174 10.472 1.00 96.62 90 GLN A N 1
ATOM 667 C CA . GLN A 1 90 ? 1.325 -2.324 9.605 1.00 96.62 90 GLN A CA 1
ATOM 668 C C . GLN A 1 90 ? 1.462 -1.908 8.135 1.00 96.62 90 GLN A C 1
ATOM 670 O O . GLN A 1 90 ? 2.414 -2.318 7.470 1.00 96.62 90 GLN A O 1
ATOM 675 N N . MET A 1 91 ? 0.562 -1.055 7.634 1.00 97.88 91 MET A N 1
ATOM 676 C CA . MET A 1 91 ? 0.623 -0.534 6.265 1.00 97.88 91 MET A CA 1
ATOM 677 C C . MET A 1 91 ? 1.921 0.253 6.018 1.00 97.88 91 MET A C 1
ATOM 679 O O . MET A 1 91 ? 2.574 0.074 4.991 1.00 97.88 91 MET A O 1
ATOM 683 N N . LEU A 1 92 ? 2.321 1.112 6.959 1.00 98.31 92 LEU A N 1
ATOM 684 C CA . LEU A 1 92 ? 3.552 1.898 6.883 1.00 98.31 92 LEU A CA 1
ATOM 685 C C . LEU A 1 92 ? 4.795 1.003 6.932 1.00 98.31 92 LEU A C 1
ATOM 687 O O . LEU A 1 92 ? 5.742 1.232 6.180 1.00 98.31 92 LEU A O 1
ATOM 691 N N . SER A 1 93 ? 4.796 -0.010 7.799 1.00 97.88 93 SER A N 1
ATOM 692 C CA . SER A 1 93 ? 5.879 -0.989 7.896 1.00 97.88 93 SER A CA 1
ATOM 693 C C . SER A 1 93 ? 6.046 -1.764 6.585 1.00 97.88 93 SER A C 1
ATOM 695 O O . SER A 1 93 ? 7.153 -1.801 6.045 1.00 97.88 93 SER A O 1
ATOM 697 N N . ALA A 1 94 ? 4.946 -2.266 6.014 1.00 98.25 94 ALA A N 1
ATOM 698 C CA . ALA A 1 94 ? 4.946 -2.940 4.718 1.00 98.25 94 ALA A CA 1
ATOM 699 C C . ALA A 1 94 ? 5.473 -2.028 3.599 1.00 98.25 94 ALA A C 1
ATOM 701 O O . ALA A 1 94 ? 6.337 -2.427 2.819 1.00 98.25 94 ALA A O 1
ATOM 702 N N . ALA A 1 95 ? 5.024 -0.771 3.554 1.00 98.38 95 ALA A N 1
ATOM 703 C CA . ALA A 1 95 ? 5.479 0.191 2.555 1.00 98.38 95 ALA A CA 1
ATOM 704 C C . ALA A 1 95 ? 6.983 0.510 2.680 1.00 98.38 95 ALA A C 1
ATOM 706 O O . ALA A 1 95 ? 7.679 0.609 1.671 1.00 98.38 95 ALA A O 1
ATOM 707 N N . LYS A 1 96 ? 7.507 0.632 3.909 1.00 98.25 96 LYS A N 1
ATOM 708 C CA . LYS A 1 96 ? 8.947 0.818 4.166 1.00 98.25 96 LYS A CA 1
ATOM 709 C C . LYS A 1 96 ? 9.767 -0.402 3.745 1.00 98.25 96 LYS A C 1
ATOM 711 O O . LYS A 1 96 ? 10.837 -0.226 3.170 1.00 98.25 96 LYS A O 1
ATOM 716 N N . GLN A 1 97 ? 9.268 -1.611 4.005 1.00 98.25 97 GLN A N 1
ATOM 717 C CA . GLN A 1 97 ? 9.934 -2.846 3.594 1.00 98.25 97 GLN A CA 1
ATOM 718 C C . GLN A 1 97 ? 10.019 -2.952 2.068 1.00 98.25 97 GLN A C 1
ATOM 720 O O . GLN A 1 97 ? 11.107 -3.168 1.544 1.00 98.25 97 GLN A O 1
ATOM 725 N N . LEU A 1 98 ? 8.915 -2.699 1.358 1.00 98.44 98 LEU A N 1
ATOM 726 C CA . LEU A 1 98 ? 8.904 -2.680 -0.108 1.00 98.44 98 LEU A CA 1
ATOM 727 C C . LEU A 1 98 ? 9.829 -1.593 -0.672 1.00 98.44 98 LEU A C 1
ATOM 729 O O . LEU A 1 98 ? 10.575 -1.840 -1.614 1.00 98.44 98 LEU A O 1
ATOM 733 N N . ALA A 1 99 ? 9.832 -0.393 -0.088 1.00 98.06 99 ALA A N 1
ATOM 734 C CA . ALA A 1 99 ? 10.748 0.664 -0.508 1.00 98.06 99 ALA A CA 1
ATOM 735 C C . ALA A 1 99 ? 12.220 0.242 -0.359 1.00 98.06 99 ALA A C 1
ATOM 737 O O . ALA A 1 99 ? 13.012 0.459 -1.273 1.00 98.06 99 ALA A O 1
ATOM 738 N N . ALA A 1 100 ? 12.582 -0.404 0.752 1.00 97.62 100 ALA A N 1
ATOM 739 C CA . ALA A 1 100 ? 13.937 -0.901 0.967 1.00 97.62 100 ALA A CA 1
ATOM 740 C C . ALA A 1 100 ? 14.309 -2.035 -0.003 1.00 97.62 100 ALA A C 1
ATOM 742 O O . ALA A 1 100 ? 15.393 -2.018 -0.576 1.00 97.62 100 ALA A O 1
ATOM 743 N N . GLU A 1 101 ? 13.410 -2.995 -0.214 1.00 96.94 101 GLU A N 1
ATOM 744 C CA . GLU A 1 101 ? 13.646 -4.165 -1.065 1.00 96.94 101 GLU A CA 1
ATOM 745 C C . GLU A 1 101 ? 13.825 -3.796 -2.542 1.00 96.94 101 GLU A C 1
ATOM 747 O O . GLU A 1 101 ? 14.717 -4.310 -3.215 1.00 96.94 101 GLU A O 1
ATOM 752 N N . PHE A 1 102 ? 13.023 -2.852 -3.034 1.00 97.12 102 PHE A N 1
ATOM 753 C CA . PHE A 1 102 ? 13.053 -2.426 -4.432 1.00 97.12 102 PHE A CA 1
ATOM 754 C C . PHE A 1 102 ? 13.925 -1.194 -4.682 1.00 97.12 102 PHE A C 1
ATOM 756 O O . PHE A 1 102 ? 13.972 -0.708 -5.808 1.00 97.12 102 PHE A O 1
ATOM 763 N N . ASN A 1 103 ? 14.619 -0.672 -3.664 1.00 96.81 103 ASN A N 1
ATOM 764 C CA . ASN A 1 103 ? 15.297 0.630 -3.731 1.00 96.81 103 ASN A CA 1
ATOM 765 C C . ASN A 1 103 ? 14.355 1.754 -4.224 1.00 96.81 103 ASN A C 1
ATOM 767 O O . ASN A 1 103 ? 14.748 2.655 -4.966 1.00 96.81 103 ASN A O 1
ATOM 771 N N . GLY A 1 104 ? 13.085 1.664 -3.826 1.00 97.00 104 GLY A N 1
ATOM 772 C CA . GLY A 1 104 ? 12.027 2.605 -4.162 1.00 97.00 104 GLY A CA 1
ATOM 773 C C . GLY A 1 104 ? 11.923 3.755 -3.162 1.00 97.00 104 GLY A C 1
ATOM 774 O O . GLY A 1 104 ? 12.430 3.707 -2.042 1.00 97.00 104 GLY A O 1
ATOM 775 N N . GLN A 1 105 ? 11.201 4.798 -3.557 1.00 97.56 105 GLN A N 1
ATOM 776 C CA . GLN A 1 105 ? 10.904 5.951 -2.721 1.00 97.56 105 GLN A CA 1
ATOM 777 C C . GLN A 1 105 ? 9.496 5.828 -2.135 1.00 97.56 105 GLN A C 1
ATOM 779 O O . GLN A 1 105 ? 8.503 5.817 -2.864 1.00 97.56 105 GLN A O 1
ATOM 784 N N . LEU A 1 106 ? 9.406 5.800 -0.803 1.00 98.19 106 LEU A N 1
ATOM 785 C CA . LEU A 1 106 ? 8.133 5.917 -0.097 1.00 98.19 106 LEU A CA 1
ATOM 786 C C . LEU A 1 106 ? 7.665 7.378 -0.099 1.00 98.19 106 LEU A C 1
ATOM 788 O O . LEU A 1 106 ? 8.396 8.270 0.352 1.00 98.19 106 LEU A O 1
ATOM 792 N N . VAL A 1 107 ? 6.444 7.604 -0.579 1.00 97.19 107 VAL A N 1
ATOM 793 C CA . VAL A 1 107 ? 5.797 8.917 -0.661 1.00 97.19 107 VAL A CA 1
ATOM 794 C C . VAL A 1 107 ? 4.360 8.894 -0.135 1.00 97.19 107 VAL A C 1
ATOM 796 O O . VAL A 1 107 ? 3.712 7.845 -0.088 1.00 97.19 107 VAL A O 1
ATOM 799 N N . ASP A 1 108 ? 3.862 10.064 0.258 1.00 95.31 108 ASP A N 1
ATOM 800 C CA . ASP A 1 108 ? 2.462 10.279 0.628 1.00 95.31 108 ASP A CA 1
ATOM 801 C C . ASP A 1 108 ? 1.531 10.418 -0.598 1.00 95.31 108 ASP A C 1
ATOM 803 O O . ASP A 1 108 ? 1.943 10.331 -1.757 1.00 95.31 108 ASP A O 1
ATOM 807 N N . ASP A 1 109 ? 0.246 10.663 -0.335 1.00 89.75 109 ASP A N 1
ATOM 808 C CA . ASP A 1 109 ? -0.808 10.917 -1.324 1.00 89.75 109 ASP A CA 1
ATOM 809 C C . ASP A 1 109 ? -0.531 12.119 -2.243 1.00 89.75 109 ASP A C 1
ATOM 811 O O . ASP A 1 109 ? -1.077 12.202 -3.342 1.00 89.75 109 ASP A O 1
ATOM 815 N N . LYS A 1 110 ? 0.341 13.036 -1.818 1.00 91.19 110 LYS A N 1
ATOM 816 C CA . LYS A 1 110 ? 0.755 14.228 -2.563 1.00 91.19 110 LYS A CA 1
ATOM 817 C C . LYS A 1 110 ? 2.125 14.065 -3.225 1.00 91.19 110 LYS A C 1
ATOM 819 O O . LYS A 1 110 ? 2.652 15.039 -3.758 1.00 91.19 110 LYS A O 1
ATOM 824 N N . ARG A 1 111 ? 2.686 12.849 -3.226 1.00 91.06 111 ARG A N 1
ATOM 825 C CA . ARG A 1 111 ? 4.031 12.521 -3.726 1.00 91.06 111 ARG A CA 1
ATOM 826 C C . ARG A 1 111 ? 5.172 13.205 -2.964 1.00 91.06 111 ARG A C 1
ATOM 828 O O . ARG A 1 111 ? 6.283 13.292 -3.483 1.00 91.06 111 ARG A O 1
ATOM 835 N N . ASN A 1 112 ? 4.937 13.656 -1.734 1.00 94.06 112 ASN A N 1
ATOM 836 C CA . ASN A 1 112 ? 6.018 14.105 -0.864 1.00 94.06 112 ASN A CA 1
ATOM 837 C C . ASN A 1 112 ? 6.706 12.898 -0.239 1.00 94.06 112 ASN A C 1
ATOM 839 O O . ASN A 1 112 ? 6.050 11.923 0.124 1.00 94.06 112 ASN A O 1
ATOM 843 N N . ILE A 1 113 ? 8.020 12.992 -0.050 1.00 95.38 113 ILE A N 1
ATOM 844 C CA . ILE A 1 113 ? 8.797 11.963 0.642 1.00 95.38 113 ILE A CA 1
ATOM 845 C C . ILE A 1 113 ? 8.214 11.719 2.036 1.00 95.38 113 ILE A C 1
ATOM 847 O O . ILE A 1 113 ? 7.920 12.654 2.789 1.00 95.38 113 ILE A O 1
ATOM 851 N N . MET A 1 114 ? 8.068 10.443 2.388 1.00 96.88 114 MET A N 1
ATOM 852 C CA . MET A 1 114 ? 7.604 10.059 3.711 1.00 96.88 114 MET A CA 1
ATOM 853 C C . MET A 1 114 ? 8.703 10.308 4.746 1.00 96.88 114 MET A C 1
ATOM 855 O O . MET A 1 114 ? 9.743 9.653 4.751 1.00 96.88 114 MET A O 1
ATOM 859 N N . THR A 1 115 ? 8.466 11.278 5.625 1.00 95.69 115 THR A N 1
ATOM 860 C CA . THR A 1 115 ? 9.350 11.622 6.744 1.00 95.69 115 THR A CA 1
ATOM 861 C C . THR A 1 115 ? 8.668 11.299 8.070 1.00 95.69 115 THR A C 1
ATOM 863 O O . THR A 1 115 ? 7.455 11.097 8.113 1.00 95.69 115 THR A O 1
ATOM 866 N N . LYS A 1 116 ? 9.406 11.358 9.187 1.00 94.88 116 LYS A N 1
ATOM 867 C CA . LYS A 1 116 ? 8.806 11.254 10.531 1.00 94.88 116 LYS A CA 1
ATOM 868 C C . LYS A 1 116 ? 7.682 12.275 10.758 1.00 94.88 116 LYS A C 1
ATOM 870 O O . LYS A 1 116 ? 6.691 11.951 11.404 1.00 94.88 116 LYS A O 1
ATOM 875 N N . GLN A 1 117 ? 7.811 13.483 10.206 1.00 94.75 117 GLN A N 1
ATOM 876 C CA . GLN A 1 117 ? 6.769 14.508 10.291 1.00 94.75 117 GLN A CA 1
ATOM 877 C C . GLN A 1 117 ? 5.523 14.096 9.497 1.00 94.75 117 GLN A C 1
ATOM 879 O O . GLN A 1 117 ? 4.404 14.222 9.992 1.00 94.75 117 GLN A O 1
ATOM 884 N N . THR A 1 118 ? 5.706 13.563 8.288 1.00 94.06 118 THR A N 1
ATOM 885 C CA . THR A 1 118 ? 4.602 13.063 7.459 1.00 94.06 118 THR A CA 1
ATOM 886 C C . THR A 1 118 ? 3.906 11.871 8.130 1.00 94.06 118 THR A C 1
ATOM 888 O O . THR A 1 118 ? 2.681 11.808 8.151 1.00 94.06 118 THR A O 1
ATOM 891 N N . GLU A 1 119 ? 4.659 10.966 8.763 1.00 96.00 119 GLU A N 1
ATOM 892 C CA . GLU A 1 119 ? 4.118 9.855 9.566 1.00 96.00 119 GLU A CA 1
ATOM 893 C C . GLU A 1 119 ? 3.245 10.360 10.722 1.00 96.00 119 GLU A C 1
ATOM 895 O O . GLU A 1 119 ? 2.093 9.946 10.858 1.00 96.00 119 GLU A O 1
ATOM 900 N N . GLN A 1 120 ? 3.744 11.317 11.507 1.00 96.06 120 GLN A N 1
ATOM 901 C CA . GLN A 1 120 ? 2.988 11.929 12.607 1.00 96.06 120 GLN A CA 1
ATOM 902 C C . GLN A 1 120 ? 1.730 12.663 12.128 1.00 96.06 120 GLN A C 1
ATOM 904 O O . GLN A 1 120 ? 0.698 12.643 12.806 1.00 96.06 120 GLN A O 1
ATOM 909 N N . HIS A 1 121 ? 1.790 13.285 10.949 1.00 95.62 121 HIS A N 1
ATOM 910 C CA . HIS A 1 121 ? 0.633 13.923 10.326 1.00 95.62 121 HIS A CA 1
ATOM 911 C C . HIS A 1 121 ? -0.469 12.909 10.007 1.00 95.62 121 HIS A C 1
ATOM 913 O O . HIS A 1 121 ? -1.638 13.148 10.308 1.00 95.62 121 HIS A O 1
ATOM 919 N N . TYR A 1 122 ? -0.110 11.742 9.469 1.00 95.62 122 TYR A N 1
ATOM 920 C CA . TYR A 1 122 ? -1.061 10.656 9.224 1.00 95.62 122 TYR A CA 1
ATOM 921 C C . TYR A 1 122 ? -1.680 10.108 10.515 1.00 95.62 122 TYR A C 1
ATOM 923 O O . TYR A 1 122 ? -2.898 9.953 10.583 1.00 95.62 122 TYR A O 1
ATOM 931 N N . VAL A 1 123 ? -0.876 9.900 11.561 1.00 96.44 123 VAL A N 1
ATOM 932 C CA . VAL A 1 123 ? -1.377 9.479 12.882 1.00 96.44 123 VAL A CA 1
ATOM 933 C C . VAL A 1 123 ? -2.363 10.505 13.451 1.00 96.44 123 VAL A C 1
ATOM 935 O O . VAL A 1 123 ? -3.402 10.136 13.999 1.00 96.44 123 VAL A O 1
ATOM 938 N N . SER A 1 124 ? -2.080 11.797 13.281 1.00 96.56 124 SER A N 1
ATOM 939 C CA . SER A 1 124 ? -2.967 12.877 13.729 1.00 96.56 124 SER A CA 1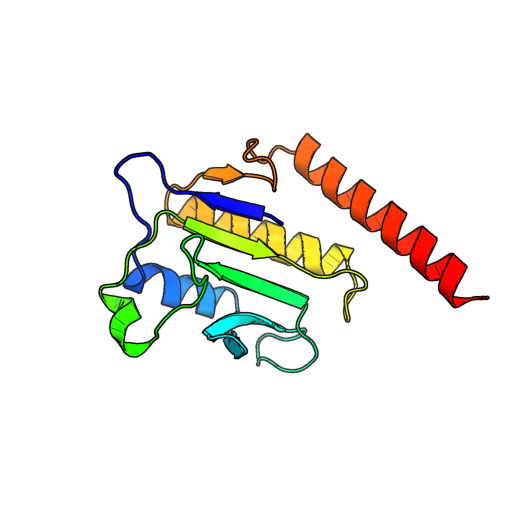
ATOM 940 C C . SER A 1 124 ? -4.289 12.892 12.955 1.00 96.56 124 SER A C 1
ATOM 942 O O . SER A 1 124 ? -5.347 13.038 13.563 1.00 96.56 124 SER A O 1
ATOM 944 N N . LYS A 1 125 ? -4.250 12.668 11.633 1.00 95.19 125 LYS A N 1
ATOM 945 C CA . LYS A 1 125 ? -5.456 12.529 10.798 1.00 95.19 125 LYS A CA 1
ATOM 946 C C . LYS A 1 125 ? -6.330 11.354 11.232 1.00 95.19 125 LYS A C 1
ATOM 948 O O . LYS A 1 125 ? -7.540 11.517 11.349 1.00 95.19 125 LYS A O 1
ATOM 953 N N . ILE A 1 126 ? -5.720 10.194 11.483 1.00 96.19 126 ILE A N 1
ATOM 954 C CA . ILE A 1 126 ? -6.432 8.998 11.957 1.00 96.19 126 ILE A CA 1
ATOM 955 C C . ILE A 1 126 ? -7.095 9.284 13.303 1.00 96.19 126 ILE A C 1
ATOM 957 O O . ILE A 1 126 ? -8.275 8.997 13.475 1.00 96.19 126 ILE A O 1
ATOM 961 N N . ARG A 1 127 ? -6.366 9.914 14.231 1.00 96.00 127 ARG A N 1
ATOM 962 C CA . ARG A 1 127 ? -6.888 10.281 15.551 1.00 96.00 127 ARG A CA 1
ATOM 963 C C . ARG A 1 127 ? -8.087 11.216 15.475 1.00 96.00 127 ARG A C 1
ATOM 965 O O . ARG A 1 127 ? -9.054 10.998 16.198 1.00 96.00 127 ARG A O 1
ATOM 972 N N . GLU A 1 128 ? -8.018 12.250 14.642 1.00 95.81 128 GLU A N 1
ATOM 973 C CA . GLU A 1 128 ? -9.124 13.200 14.518 1.00 95.81 128 GLU A CA 1
ATOM 974 C C . GLU A 1 128 ? -10.357 12.540 13.898 1.00 95.81 128 GLU A C 1
ATOM 976 O O . GLU A 1 128 ? -11.454 12.695 14.431 1.00 95.81 128 GLU A O 1
ATOM 981 N N . PHE A 1 129 ? -10.177 11.739 12.841 1.00 95.38 129 PHE A N 1
ATOM 982 C CA . PHE A 1 129 ? -11.276 10.974 12.251 1.00 95.38 129 PHE A CA 1
ATOM 983 C C . PHE A 1 129 ? -11.917 10.037 13.278 1.00 95.38 129 PHE A C 1
ATOM 985 O O . PHE A 1 129 ? -13.129 10.046 13.455 1.00 95.38 129 PHE A O 1
ATOM 992 N N . ASP A 1 130 ? -11.106 9.242 13.974 1.00 92.31 130 ASP A N 1
ATOM 993 C CA . ASP A 1 130 ? -11.585 8.239 14.922 1.00 92.31 130 ASP A CA 1
ATOM 994 C C . ASP A 1 130 ? -12.298 8.874 16.129 1.00 92.31 130 ASP A C 1
ATOM 996 O O . ASP A 1 130 ? -13.324 8.374 16.592 1.00 92.31 130 ASP A O 1
ATOM 1000 N N . ARG A 1 131 ? -11.825 10.037 16.595 1.00 93.00 131 ARG A N 1
ATOM 1001 C CA . ARG A 1 131 ? -12.523 10.841 17.606 1.00 93.00 131 ARG A CA 1
ATOM 1002 C C . ARG A 1 131 ? -13.893 11.309 17.108 1.00 93.00 131 ARG A C 1
ATOM 1004 O O . ARG A 1 131 ? -14.874 11.152 17.830 1.00 93.00 131 ARG A O 1
ATOM 1011 N N . GLN A 1 132 ? -13.961 11.898 15.913 1.00 93.44 132 GLN A N 1
ATOM 1012 C CA . GLN A 1 132 ? -15.214 12.405 15.340 1.00 93.44 132 GLN A CA 1
ATOM 1013 C C . GLN A 1 132 ? -16.214 11.277 15.078 1.00 93.44 132 GLN A C 1
ATOM 1015 O O . GLN A 1 132 ? -17.381 11.399 15.439 1.00 93.44 132 GLN A O 1
ATOM 1020 N N . TYR A 1 133 ? -15.741 10.166 14.513 1.00 91.81 133 TYR A N 1
ATOM 1021 C CA . TYR A 1 133 ? -16.549 8.985 14.237 1.00 91.81 133 TYR A CA 1
ATOM 1022 C C . TYR A 1 133 ? -17.170 8.428 15.519 1.00 91.81 133 TYR A C 1
ATOM 1024 O O . TYR A 1 133 ? -18.374 8.199 15.561 1.00 91.81 133 TYR A O 1
ATOM 10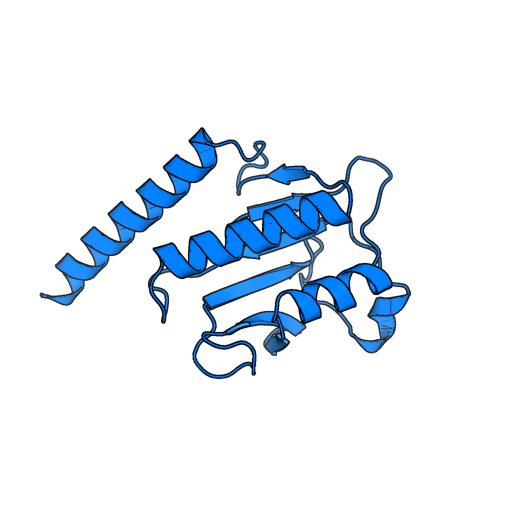32 N N . ARG A 1 134 ? -16.375 8.298 16.593 1.00 88.44 134 ARG A N 1
ATOM 1033 C CA . ARG A 1 134 ? -16.870 7.821 17.890 1.00 88.44 134 ARG A CA 1
ATOM 1034 C C . ARG A 1 134 ? -17.936 8.731 18.491 1.00 88.44 134 ARG A C 1
ATOM 1036 O O . ARG A 1 134 ? -18.922 8.218 19.005 1.00 88.44 134 ARG A O 1
ATOM 1043 N N . LEU A 1 135 ? -17.765 10.052 18.405 1.00 91.06 135 LEU A N 1
ATOM 1044 C CA . LEU A 1 135 ? -18.770 11.009 18.882 1.00 91.06 135 LEU A CA 1
ATOM 1045 C C . LEU A 1 135 ? -20.084 10.888 18.100 1.00 91.06 135 LEU A C 1
ATOM 1047 O O . LEU A 1 135 ? -21.136 10.788 18.717 1.00 91.06 135 LEU A O 1
ATOM 1051 N N . ALA A 1 136 ? -20.010 10.822 16.769 1.00 89.44 136 ALA A N 1
ATOM 1052 C CA . ALA A 1 136 ? -21.186 10.700 15.907 1.00 89.44 136 ALA A CA 1
ATOM 1053 C C . ALA A 1 136 ? -21.897 9.342 16.034 1.00 89.44 136 ALA A C 1
ATOM 1055 O O . ALA A 1 136 ? -23.088 9.250 15.782 1.00 89.44 136 ALA A O 1
ATOM 1056 N N . SER A 1 137 ? -21.181 8.278 16.414 1.00 81.44 137 SER A N 1
ATOM 1057 C CA . SER A 1 137 ? -21.763 6.940 16.609 1.00 81.44 137 SER A CA 1
ATOM 1058 C C . SER A 1 137 ? -22.450 6.729 17.966 1.00 81.44 137 SER A C 1
ATOM 1060 O O . SER A 1 137 ? -22.976 5.646 18.214 1.00 81.44 137 SER A O 1
ATOM 1062 N N . ILE A 1 138 ? -22.390 7.721 18.862 1.00 73.12 138 ILE A N 1
ATOM 1063 C CA . ILE A 1 138 ? -23.055 7.703 20.177 1.00 73.12 138 ILE A CA 1
ATOM 1064 C C . ILE A 1 138 ? -24.411 8.441 20.128 1.00 73.12 138 ILE A C 1
ATOM 1066 O O . ILE A 1 138 ? -25.230 8.250 21.028 1.00 73.12 138 ILE A O 1
ATOM 1070 N N . GLU A 1 139 ? -24.650 9.252 19.092 1.00 53.03 139 GLU A N 1
ATOM 1071 C CA . GLU A 1 139 ? -25.920 9.946 18.810 1.00 53.03 139 GLU A CA 1
ATOM 1072 C C . GLU A 1 139 ? -26.880 9.073 17.985 1.00 53.03 139 GLU A C 1
ATOM 1074 O O . GLU A 1 139 ? -28.101 9.145 18.260 1.00 53.03 139 GLU A O 1
#

Foldseek 3Di:
DKKWFAPPPDWDQLLVVVVLCLVLLWDQDPPQWTFHAPDSVRDHDTLKTKFAPDPPRHDDPVCSRVDIGRIMDMDGDPVGPDDNVVSLVSSVVSSVVVCVVRVTFMADPVRHGDDPVNSVVVVVVSVVRVVVVVVVVVD